Protein AF-A0A958VRR0-F1 (afdb_monomer_lite)

Radius of gyration: 31.45 Å; chains: 1; bounding box: 70×34×70 Å

Secondary structure (DSSP, 8-state):
-HHHHHHHHHHHTTS--PPPP----HHHHHTT------S--STT--EEEEEE-SS-TT-EEEEETTTEE-

Structure (mmCIF, N/CA/C/O backbone):
data_AF-A0A958VRR0-F1
#
_entry.id   AF-A0A958VRR0-F1
#
loop_
_atom_site.group_PDB
_atom_site.id
_atom_site.type_symbol
_atom_site.label_atom_id
_atom_site.label_alt_id
_atom_site.label_comp_id
_atom_site.label_asym_id
_atom_site.label_entity_id
_atom_site.label_seq_id
_atom_site.pdbx_PDB_ins_code
_atom_site.Cartn_x
_atom_site.Cartn_y
_atom_site.Cartn_z
_atom_site.occupancy
_atom_site.B_iso_or_equiv
_atom_site.auth_seq_id
_atom_site.auth_comp_id
_atom_site.auth_asym_id
_atom_site.auth_atom_id
_atom_site.pdbx_PDB_model_num
ATOM 1 N N . MET A 1 1 ? -56.260 19.903 42.665 1.00 61.16 1 MET A N 1
ATOM 2 C CA . MET A 1 1 ? -55.126 20.675 42.110 1.00 61.16 1 MET A CA 1
ATOM 3 C C . MET A 1 1 ? -53.774 20.081 42.517 1.00 61.16 1 MET A C 1
ATOM 5 O O . MET A 1 1 ? -53.150 19.454 41.681 1.00 61.16 1 MET A O 1
ATOM 9 N N . LYS A 1 2 ? -53.340 20.155 43.789 1.00 64.19 2 LYS A N 1
ATOM 10 C CA . LYS A 1 2 ? -51.995 19.697 44.226 1.00 64.19 2 LYS A CA 1
ATOM 11 C C . LYS A 1 2 ? -51.705 18.197 44.019 1.00 64.19 2 LYS A C 1
ATOM 13 O O . LYS A 1 2 ? -50.603 17.840 43.628 1.00 64.19 2 LYS A O 1
ATOM 18 N N . LYS A 1 3 ? -52.710 17.329 44.204 1.00 63.47 3 LYS A N 1
ATOM 19 C CA . LYS A 1 3 ? -52.595 15.878 43.944 1.00 63.47 3 LYS A CA 1
ATOM 20 C C . LYS A 1 3 ? -52.376 15.537 42.459 1.00 63.47 3 LYS A C 1
ATOM 22 O O . LYS A 1 3 ? -51.756 14.527 42.170 1.00 63.47 3 LYS A O 1
ATOM 27 N N . LEU A 1 4 ? -52.834 16.390 41.534 1.00 77.69 4 LEU A N 1
ATOM 28 C CA . LEU A 1 4 ? -52.683 16.169 40.091 1.00 77.69 4 LEU A CA 1
ATOM 29 C C . LEU A 1 4 ? -51.229 16.376 39.644 1.00 77.69 4 LEU A C 1
ATOM 31 O O . LEU A 1 4 ? -50.703 15.569 38.891 1.00 77.69 4 LEU A O 1
ATOM 35 N N . TYR A 1 5 ? -50.559 17.400 40.182 1.00 78.50 5 TYR A N 1
ATOM 36 C CA . TYR A 1 5 ? -49.135 17.644 39.926 1.00 78.50 5 TYR A CA 1
ATOM 37 C C . TYR A 1 5 ? -48.244 16.510 40.449 1.00 78.50 5 TYR A C 1
ATOM 39 O O . TYR A 1 5 ? -47.278 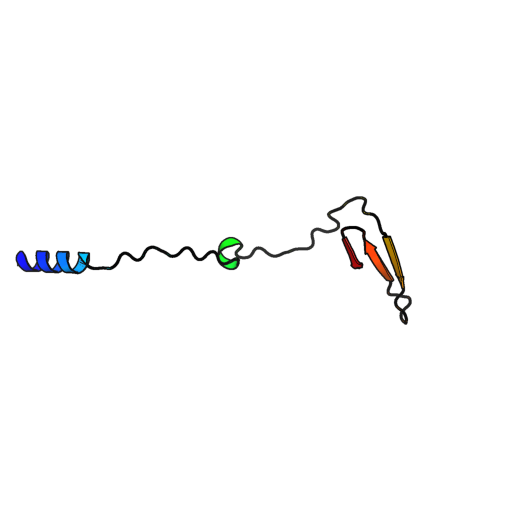16.140 39.792 1.00 78.50 5 TYR A O 1
ATOM 47 N N . PHE A 1 6 ? -48.604 15.911 41.589 1.00 78.06 6 PHE A N 1
ATOM 48 C CA . PHE A 1 6 ? -47.890 14.750 42.132 1.00 78.06 6 PHE A CA 1
ATOM 49 C C . PHE A 1 6 ? -48.005 13.510 41.237 1.00 78.06 6 PHE A C 1
ATOM 51 O O . PHE A 1 6 ? -47.020 12.806 41.039 1.00 78.06 6 PHE A O 1
ATOM 58 N N . ILE A 1 7 ? -49.186 13.266 40.664 1.00 81.25 7 ILE A N 1
ATOM 59 C CA . ILE A 1 7 ? -49.410 12.137 39.751 1.00 81.25 7 ILE A CA 1
ATOM 60 C C . ILE A 1 7 ? -48.655 12.352 38.432 1.00 81.25 7 ILE A C 1
ATOM 62 O O . ILE A 1 7 ? -48.030 11.425 37.925 1.00 81.25 7 ILE A O 1
ATOM 66 N N . LEU A 1 8 ? -48.641 13.582 37.912 1.00 79.31 8 LEU A N 1
ATOM 67 C CA . LEU A 1 8 ? -47.901 13.922 36.693 1.00 79.31 8 LEU A CA 1
ATOM 68 C C . LEU A 1 8 ? -46.381 13.761 36.867 1.00 79.31 8 LEU A C 1
ATOM 70 O O . LEU A 1 8 ? -45.710 13.233 35.984 1.00 79.31 8 LEU A O 1
ATOM 74 N N . ALA A 1 9 ? -45.846 14.172 38.020 1.00 79.81 9 ALA A N 1
ATOM 75 C CA . ALA A 1 9 ? -44.429 14.014 38.340 1.00 79.81 9 ALA A CA 1
ATOM 76 C C . ALA A 1 9 ? -44.028 12.535 38.482 1.00 79.81 9 ALA A C 1
ATOM 78 O O . ALA A 1 9 ? -42.975 12.134 37.990 1.00 79.81 9 ALA A O 1
ATOM 79 N N . ALA A 1 10 ? -44.887 11.713 39.097 1.00 78.44 10 ALA A N 1
ATOM 80 C CA . ALA A 1 10 ? -44.660 10.274 39.217 1.00 78.44 10 ALA A CA 1
ATOM 81 C C . ALA A 1 10 ? -44.663 9.571 37.849 1.00 78.44 10 ALA A C 1
ATOM 83 O O . ALA A 1 10 ? -43.834 8.696 37.613 1.00 78.44 10 ALA A O 1
ATOM 84 N N . TRP A 1 11 ? -45.533 9.994 36.927 1.00 74.00 11 TRP A N 1
ATOM 85 C CA . TRP A 1 11 ? -45.598 9.437 35.572 1.00 74.00 11 TRP A CA 1
ATOM 86 C C . TRP A 1 11 ? -44.364 9.803 34.733 1.00 74.00 11 TRP A C 1
ATOM 88 O O . TRP A 1 11 ? -43.817 8.959 34.027 1.00 74.00 11 TRP A O 1
ATOM 98 N N . CYS A 1 12 ? -43.857 11.031 34.877 1.00 74.00 12 CYS A N 1
ATOM 99 C CA . CYS A 1 12 ? -42.632 11.479 34.209 1.00 74.00 12 CYS A CA 1
ATOM 100 C C . CYS A 1 12 ? -41.375 10.727 34.689 1.00 74.00 12 CYS A C 1
ATOM 102 O O . CYS A 1 12 ? -40.388 10.635 33.962 1.00 74.00 12 CYS A O 1
ATOM 104 N N . CYS A 1 13 ? -41.406 10.176 35.905 1.00 72.88 13 CYS A N 1
ATOM 105 C CA . CYS A 1 13 ? -40.287 9.446 36.499 1.00 72.88 13 CYS A CA 1
ATOM 106 C C . CYS A 1 13 ? -40.172 7.994 35.989 1.00 72.88 13 CYS A C 1
ATOM 108 O O . CYS A 1 13 ? -39.153 7.350 36.210 1.00 72.88 13 CYS A O 1
ATOM 110 N N . GLN A 1 14 ? -41.187 7.477 35.283 1.00 70.00 14 GLN A N 1
ATOM 111 C CA . GLN A 1 14 ? -41.190 6.108 34.746 1.00 70.00 14 GLN A CA 1
ATOM 112 C C . GLN A 1 14 ? -40.613 5.989 33.328 1.00 70.00 14 GLN A C 1
ATOM 114 O O . GLN A 1 14 ? -40.723 4.930 32.711 1.00 70.00 14 GLN A O 1
ATOM 119 N N . MET A 1 15 ? -40.003 7.048 32.788 1.00 73.44 15 MET A N 1
ATOM 120 C CA . MET A 1 15 ? -39.348 6.964 31.485 1.00 73.44 15 MET A CA 1
ATOM 121 C C . MET A 1 15 ? -38.074 6.112 31.607 1.00 73.44 15 MET A C 1
ATOM 123 O O . MET A 1 15 ? -37.202 6.454 32.408 1.00 73.44 15 MET A O 1
ATOM 127 N N . PRO A 1 16 ? -37.939 5.010 30.848 1.00 72.44 16 PRO A N 1
ATOM 128 C CA . PRO A 1 16 ? -36.714 4.226 30.853 1.00 72.44 16 PRO A CA 1
ATOM 129 C C . PRO A 1 16 ? -35.558 5.092 30.340 1.00 72.44 16 PRO A C 1
ATOM 131 O O . PRO A 1 16 ? -35.575 5.578 29.209 1.00 72.44 16 PRO A O 1
ATOM 134 N N . LEU A 1 17 ? -34.550 5.290 31.190 1.00 75.06 17 LEU A N 1
ATOM 135 C CA . LEU A 1 17 ? -33.263 5.863 30.811 1.00 75.06 17 LEU A CA 1
ATOM 136 C C . LEU A 1 17 ? -32.492 4.801 30.022 1.00 75.06 17 LEU A C 1
ATOM 138 O O . LEU A 1 17 ? -31.693 4.055 30.585 1.00 75.06 17 LEU A O 1
ATOM 142 N N . TYR A 1 18 ? -32.768 4.688 28.724 1.00 75.12 18 TYR A N 1
ATOM 143 C CA . TYR A 1 18 ? -31.912 3.907 27.839 1.00 75.12 18 TYR A CA 1
ATOM 144 C C . TYR A 1 18 ? -30.556 4.611 27.744 1.00 75.12 18 TYR A C 1
ATOM 146 O O . TYR A 1 18 ? -30.472 5.768 27.330 1.00 75.12 18 TYR A O 1
ATOM 154 N N . ALA A 1 19 ? -29.499 3.926 28.178 1.00 80.44 19 ALA A N 1
ATOM 155 C CA . ALA A 1 19 ? -28.140 4.362 27.904 1.00 80.44 19 ALA A CA 1
ATOM 156 C C . ALA A 1 19 ? -27.898 4.305 26.390 1.00 80.44 19 ALA A C 1
ATOM 158 O O . ALA A 1 19 ? -28.421 3.425 25.709 1.00 80.44 19 ALA A O 1
ATOM 159 N N . GLN A 1 20 ? -27.118 5.250 25.864 1.00 75.81 20 GLN A N 1
ATOM 160 C CA . GLN A 1 20 ? -26.696 5.192 24.469 1.00 75.81 20 GLN A CA 1
ATOM 161 C C . GLN A 1 20 ? -25.770 3.986 24.272 1.00 75.81 20 GLN A C 1
ATOM 163 O O . GLN A 1 20 ? -24.717 3.897 24.906 1.00 75.81 20 GLN A O 1
ATOM 168 N N . ASP A 1 21 ? -26.160 3.065 23.395 1.00 73.44 21 ASP A N 1
ATOM 169 C CA . ASP A 1 21 ? -25.257 2.023 22.925 1.00 73.44 21 ASP A CA 1
ATOM 170 C C . ASP A 1 21 ? -24.210 2.676 22.022 1.00 73.44 21 ASP A C 1
ATOM 172 O O . ASP A 1 21 ? -24.534 3.312 21.015 1.00 73.44 21 ASP A O 1
ATOM 176 N N . VAL A 1 22 ? -22.938 2.562 22.406 1.00 75.31 22 VAL A N 1
ATOM 177 C CA . VAL A 1 22 ? -21.829 3.077 21.601 1.00 75.31 22 VAL A CA 1
ATOM 178 C C . VAL A 1 22 ? -21.643 2.133 20.421 1.00 75.31 22 VAL A C 1
ATOM 180 O O . VAL A 1 22 ? -20.978 1.101 20.522 1.00 75.31 22 VAL A O 1
ATOM 183 N N . VAL A 1 23 ? -22.248 2.485 19.291 1.00 74.81 23 VAL A N 1
ATOM 184 C CA . VAL A 1 23 ? -21.960 1.831 18.020 1.00 74.81 23 VAL A CA 1
ATOM 185 C C . VAL A 1 23 ? -20.554 2.269 17.609 1.00 74.81 23 VAL A C 1
ATOM 187 O O . VAL A 1 23 ? -20.267 3.447 17.430 1.00 74.81 23 VAL A O 1
ATOM 190 N N . LEU A 1 24 ? -19.627 1.313 17.558 1.00 79.56 24 LEU A N 1
ATOM 191 C CA . LEU A 1 24 ? -18.265 1.524 17.064 1.00 79.56 24 LEU A CA 1
ATOM 192 C C . LEU A 1 24 ? -18.217 1.156 15.578 1.00 79.56 24 LEU A C 1
ATOM 194 O O . LEU A 1 24 ? -17.479 0.255 15.172 1.00 79.56 24 LEU A O 1
ATOM 198 N N . SER A 1 25 ? -19.046 1.801 14.755 1.00 82.00 25 SER A N 1
ATOM 199 C CA . SER A 1 25 ? -18.957 1.607 13.310 1.00 82.00 25 SER A CA 1
ATOM 200 C C . SER A 1 25 ? -17.701 2.287 12.783 1.00 82.00 25 SER A C 1
ATOM 202 O O . SER A 1 25 ? -17.390 3.422 13.146 1.00 82.00 25 SER A O 1
ATOM 204 N N . GLY A 1 26 ? -17.001 1.638 11.849 1.00 82.88 26 GLY A N 1
ATOM 205 C CA . GLY A 1 26 ? -15.856 2.254 11.175 1.00 82.88 26 GLY A CA 1
ATOM 206 C C . GLY A 1 26 ? -16.208 3.605 10.540 1.00 82.88 26 GLY A C 1
ATOM 207 O O . GLY A 1 26 ? -15.393 4.518 10.555 1.00 82.88 26 GLY A O 1
ATOM 208 N N . LYS A 1 27 ? -17.449 3.783 10.067 1.00 83.06 27 LYS A N 1
ATOM 209 C CA . LYS A 1 27 ? -17.914 5.068 9.526 1.00 83.06 27 LYS A CA 1
ATOM 210 C C . LYS A 1 27 ? -18.052 6.154 10.599 1.00 83.06 27 LYS A C 1
ATOM 212 O O . LYS A 1 27 ? -17.760 7.307 10.322 1.00 83.06 27 LYS A O 1
ATOM 217 N N . GLU A 1 28 ? -18.485 5.810 11.806 1.00 85.12 28 GLU A N 1
ATOM 218 C CA . GLU A 1 28 ? -18.619 6.774 12.911 1.00 85.12 28 GLU A CA 1
ATOM 219 C C . GLU A 1 28 ? -17.247 7.153 13.484 1.00 85.12 28 GLU A C 1
ATOM 221 O O . GLU A 1 28 ? -17.044 8.288 13.904 1.00 85.12 28 GLU A O 1
ATOM 226 N N . LEU A 1 29 ? -16.291 6.220 13.442 1.00 87.81 29 LEU A N 1
ATOM 227 C CA . LEU A 1 29 ? -14.927 6.415 13.936 1.00 87.81 29 LEU A CA 1
ATOM 228 C C . LEU A 1 29 ? -14.024 7.161 12.950 1.00 87.81 29 LEU A C 1
ATOM 230 O O . LEU A 1 29 ? -13.230 8.006 13.358 1.00 87.81 29 LEU A O 1
ATOM 234 N N . PHE A 1 30 ? -14.118 6.832 11.661 1.00 88.06 30 PHE A N 1
ATOM 235 C CA . PHE A 1 30 ? -13.220 7.351 10.630 1.00 88.06 30 PHE A CA 1
ATOM 236 C C . PHE A 1 30 ? -13.891 8.375 9.706 1.00 88.06 30 PHE A C 1
ATOM 238 O O . PHE A 1 30 ? -13.188 9.076 8.983 1.00 88.06 30 PHE A O 1
ATOM 245 N N . GLY A 1 31 ? -15.220 8.514 9.749 1.00 88.12 31 GLY A N 1
ATOM 246 C CA . GLY A 1 31 ? -15.968 9.522 8.997 1.00 88.12 31 GLY A CA 1
ATOM 247 C C . GLY A 1 31 ? -15.670 9.472 7.501 1.00 88.12 31 GLY A C 1
ATOM 248 O O . GLY A 1 31 ? -15.875 8.449 6.847 1.00 88.12 31 GLY A O 1
ATOM 249 N N . ASP A 1 32 ? -15.145 10.587 6.997 1.00 89.00 32 ASP A N 1
ATOM 250 C CA . ASP A 1 32 ? -14.770 10.787 5.595 1.00 89.00 32 ASP A CA 1
ATOM 251 C C . ASP A 1 32 ? -13.279 10.511 5.321 1.00 89.00 32 ASP A C 1
ATOM 253 O O . ASP A 1 32 ? -12.752 10.908 4.279 1.00 89.00 32 ASP A O 1
ATOM 257 N N . LEU A 1 33 ? -12.558 9.856 6.241 1.00 92.12 33 LEU A N 1
A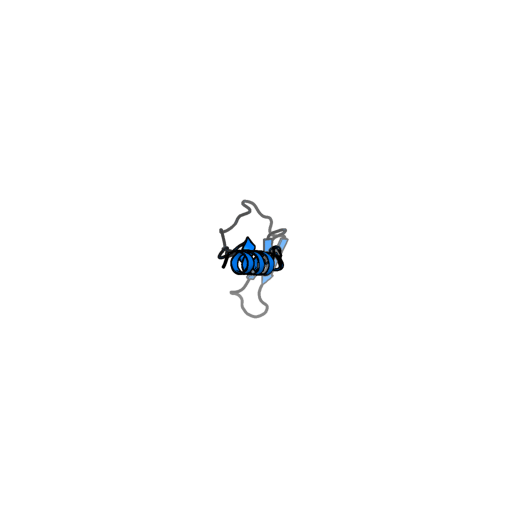TOM 258 C CA . LEU A 1 33 ? -11.178 9.448 5.986 1.00 92.12 33 LEU A CA 1
ATOM 259 C C . LEU A 1 33 ? -11.134 8.464 4.816 1.00 92.12 33 LEU A C 1
ATOM 261 O O . LEU A 1 33 ? -11.719 7.382 4.850 1.00 92.12 33 LEU A O 1
ATOM 265 N N . GLN A 1 34 ? -10.380 8.839 3.788 1.00 88.06 34 GLN A N 1
ATOM 266 C CA . GLN A 1 34 ? -10.169 8.026 2.601 1.00 88.06 34 GLN A CA 1
ATOM 267 C C . GLN A 1 34 ? -8.697 7.661 2.467 1.00 88.06 34 GLN A C 1
ATOM 269 O O . GLN A 1 34 ? -7.802 8.483 2.687 1.00 88.06 34 GLN A O 1
ATOM 274 N N . ALA A 1 35 ? -8.444 6.416 2.067 1.00 88.94 35 ALA A N 1
ATOM 275 C CA . ALA A 1 35 ? -7.113 6.006 1.661 1.00 88.94 35 ALA A CA 1
ATOM 276 C C . ALA A 1 35 ? -6.711 6.79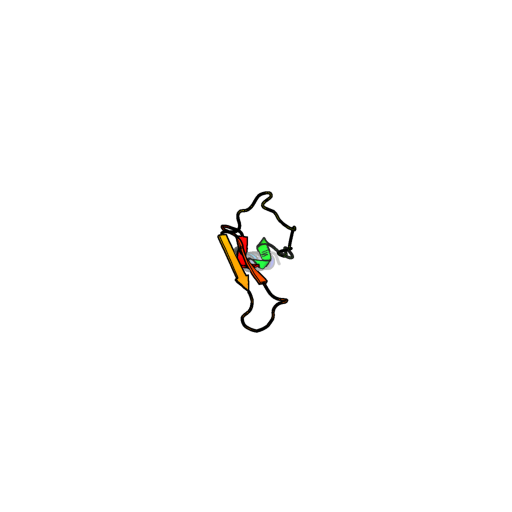5 0.408 1.00 88.94 35 ALA A C 1
ATOM 278 O O . ALA A 1 35 ? -7.448 6.837 -0.577 1.00 88.94 35 ALA A O 1
ATOM 279 N N . ARG A 1 36 ? -5.527 7.407 0.440 1.00 90.50 36 ARG A N 1
ATOM 280 C CA . ARG A 1 36 ? -4.941 8.089 -0.716 1.00 90.50 36 ARG A CA 1
ATOM 281 C C . ARG A 1 36 ? -3.536 7.576 -0.974 1.00 90.50 36 ARG A C 1
ATOM 283 O O . ARG A 1 36 ? -2.794 7.282 -0.039 1.00 90.50 36 ARG A O 1
ATOM 290 N N . GLN A 1 37 ? -3.160 7.529 -2.245 1.00 87.19 37 GLN A N 1
ATOM 291 C CA . GLN A 1 37 ? -1.777 7.312 -2.657 1.00 87.19 37 GLN A CA 1
ATOM 292 C C . GLN A 1 37 ? -0.936 8.513 -2.192 1.00 87.19 37 GLN A C 1
ATOM 294 O O . GLN A 1 37 ? -1.237 9.657 -2.533 1.00 87.19 37 GLN A O 1
ATOM 299 N N . ILE A 1 38 ? 0.102 8.261 -1.393 1.00 89.25 38 ILE A N 1
ATOM 300 C CA . ILE A 1 38 ? 1.048 9.293 -0.926 1.00 89.25 38 ILE A CA 1
ATOM 301 C C . ILE A 1 38 ? 2.337 9.327 -1.759 1.00 89.25 38 ILE A C 1
ATOM 303 O O . ILE A 1 38 ? 3.266 10.056 -1.426 1.00 89.25 38 ILE A O 1
ATOM 307 N N . GLY A 1 39 ? 2.386 8.551 -2.844 1.00 83.38 39 GLY A N 1
ATOM 308 C CA . GLY A 1 39 ? 3.617 8.264 -3.570 1.00 83.38 39 GLY A CA 1
ATOM 309 C C . GLY A 1 39 ? 4.458 7.187 -2.871 1.00 83.38 39 GLY A C 1
ATOM 310 O O . GLY A 1 39 ? 3.990 6.548 -1.923 1.00 83.38 39 GLY A O 1
ATOM 311 N N . PRO A 1 40 ? 5.691 6.943 -3.341 1.00 76.38 40 PRO A N 1
ATOM 312 C CA . PRO A 1 40 ? 6.564 5.920 -2.780 1.00 76.38 40 PRO A CA 1
ATOM 313 C C . PRO A 1 40 ? 6.955 6.281 -1.342 1.00 76.38 40 PRO A C 1
ATOM 315 O O . PRO A 1 40 ? 7.779 7.155 -1.103 1.00 76.38 40 PRO A O 1
ATOM 318 N N . ALA A 1 41 ? 6.347 5.599 -0.372 1.00 76.06 41 ALA A N 1
ATOM 319 C CA . ALA A 1 41 ? 6.607 5.828 1.049 1.00 76.06 41 ALA A CA 1
ATOM 320 C C . ALA A 1 41 ? 7.926 5.193 1.522 1.00 76.06 41 ALA A C 1
ATOM 322 O O . ALA A 1 41 ? 8.527 5.647 2.492 1.00 76.06 41 ALA A O 1
ATOM 323 N N . ILE A 1 42 ? 8.385 4.147 0.825 1.00 73.56 42 ILE A N 1
ATOM 324 C CA . ILE A 1 42 ? 9.663 3.488 1.090 1.00 73.56 42 ILE A CA 1
ATOM 325 C C . ILE A 1 42 ? 10.681 3.999 0.074 1.00 73.56 42 ILE A C 1
ATOM 327 O O . ILE A 1 42 ? 10.687 3.599 -1.089 1.00 73.56 42 ILE A O 1
ATOM 331 N N . MET A 1 43 ? 11.554 4.890 0.533 1.00 69.75 43 MET A N 1
ATOM 332 C CA . MET A 1 43 ? 12.736 5.313 -0.210 1.00 69.75 43 MET A CA 1
ATOM 333 C C . MET A 1 43 ? 13.801 4.214 -0.056 1.00 69.75 43 MET A C 1
ATOM 335 O O . MET A 1 43 ? 14.144 3.873 1.072 1.00 69.75 43 MET A O 1
ATOM 339 N N . SER A 1 44 ? 14.318 3.663 -1.165 1.00 73.12 44 SER A N 1
ATOM 340 C CA . SER A 1 44 ? 15.312 2.561 -1.206 1.00 73.12 44 SER A CA 1
ATOM 341 C C . SER A 1 44 ? 14.770 1.120 -1.068 1.00 73.12 44 SER A C 1
ATOM 343 O O . SER A 1 44 ? 15.387 0.268 -0.424 1.00 73.12 44 SER A O 1
ATOM 345 N N . GLY A 1 45 ? 13.630 0.813 -1.695 1.00 81.50 45 GLY A N 1
ATOM 346 C CA . GLY A 1 45 ? 13.103 -0.557 -1.771 1.00 81.50 45 GLY A CA 1
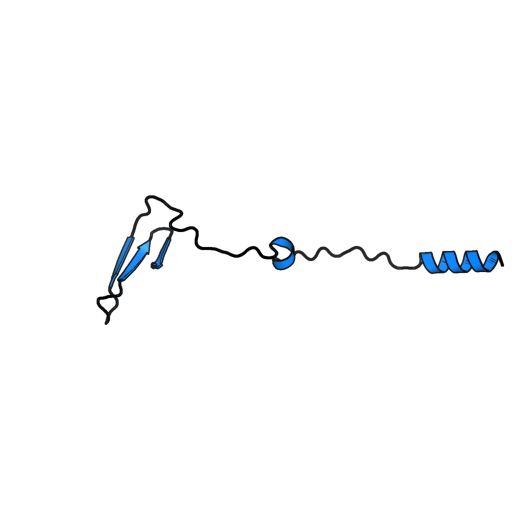ATOM 347 C C . GLY A 1 45 ? 13.942 -1.510 -2.643 1.00 81.50 45 GLY A C 1
ATOM 348 O O . GLY A 1 45 ? 14.716 -1.078 -3.494 1.00 81.50 45 GLY A O 1
ATOM 349 N N . ARG A 1 46 ? 13.768 -2.825 -2.445 1.00 88.00 46 ARG A N 1
ATOM 350 C CA . ARG A 1 46 ? 14.375 -3.884 -3.272 1.00 88.00 46 ARG A CA 1
ATOM 351 C C . ARG A 1 46 ? 13.326 -4.527 -4.173 1.00 88.00 46 ARG A C 1
ATOM 353 O O . ARG A 1 46 ? 12.308 -5.011 -3.673 1.00 88.00 46 ARG A O 1
ATOM 360 N N . PHE A 1 47 ? 13.623 -4.588 -5.466 1.00 89.88 47 PHE A N 1
ATOM 361 C CA . PHE A 1 47 ? 12.905 -5.438 -6.410 1.00 89.88 47 PHE A CA 1
ATOM 362 C C . PHE A 1 47 ? 13.481 -6.849 -6.369 1.00 89.88 47 PHE A C 1
ATOM 364 O O . PHE A 1 47 ? 14.697 -7.021 -6.261 1.00 89.88 47 PHE A O 1
ATOM 371 N N . ILE A 1 48 ? 12.598 -7.840 -6.372 1.00 93.31 48 ILE A N 1
ATOM 372 C CA . ILE A 1 48 ? 12.963 -9.259 -6.287 1.00 93.31 48 ILE A CA 1
ATOM 373 C C . ILE A 1 48 ? 12.730 -9.989 -7.602 1.00 93.31 48 ILE A C 1
ATOM 375 O O . ILE A 1 48 ? 13.370 -11.010 -7.823 1.00 93.31 48 ILE A O 1
ATOM 379 N N . ASP A 1 49 ? 11.841 -9.467 -8.448 1.00 94.31 49 ASP A N 1
ATOM 380 C CA . ASP A 1 49 ? 11.470 -10.094 -9.709 1.00 94.31 49 ASP A CA 1
ATOM 381 C C . ASP A 1 49 ? 10.931 -9.062 -10.707 1.00 94.31 49 ASP A C 1
ATOM 383 O O . ASP A 1 49 ? 10.346 -8.046 -10.304 1.00 94.31 49 ASP A O 1
ATOM 387 N N . ILE A 1 50 ? 11.147 -9.327 -11.993 1.00 95.00 50 ILE A N 1
ATOM 388 C CA . ILE A 1 50 ? 10.636 -8.546 -13.120 1.00 95.00 50 ILE A CA 1
ATOM 389 C C . ILE A 1 50 ? 10.244 -9.529 -14.221 1.00 95.00 50 ILE A C 1
ATOM 391 O O . ILE A 1 50 ? 11.098 -10.250 -14.731 1.00 95.00 50 ILE A O 1
ATOM 395 N N . GLU A 1 51 ? 8.978 -9.500 -14.631 1.00 95.31 51 GLU A N 1
ATOM 396 C CA . GLU A 1 51 ? 8.441 -10.394 -15.658 1.00 95.31 51 GLU A CA 1
ATOM 397 C C . GLU A 1 51 ? 7.712 -9.596 -16.742 1.00 95.31 51 GLU A C 1
ATOM 399 O O . GLU A 1 51 ? 7.050 -8.589 -16.466 1.00 95.31 51 GLU A O 1
ATOM 404 N N . ASN A 1 52 ? 7.820 -10.044 -17.990 1.00 96.69 52 ASN A N 1
ATOM 405 C CA . ASN A 1 52 ? 7.191 -9.367 -19.117 1.00 96.69 52 ASN A CA 1
ATOM 406 C C . ASN A 1 52 ? 5.805 -9.962 -19.400 1.00 96.69 52 ASN A C 1
ATOM 408 O O . ASN A 1 52 ? 5.577 -11.162 -19.249 1.00 96.69 52 ASN A O 1
ATOM 412 N N . HIS A 1 53 ? 4.858 -9.146 -19.862 1.00 96.12 53 HIS A N 1
ATOM 413 C CA . HIS A 1 53 ? 3.552 -9.674 -20.244 1.00 96.12 53 HIS A CA 1
ATOM 414 C C . HIS A 1 53 ? 3.686 -10.610 -21.465 1.00 96.12 53 HIS A C 1
ATOM 416 O O . HIS A 1 53 ? 4.365 -10.259 -22.436 1.00 96.12 53 HIS A O 1
ATOM 422 N N . PRO 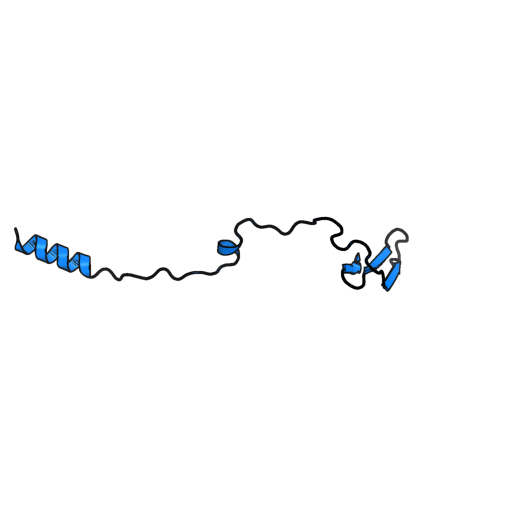A 1 54 ? 3.007 -11.776 -21.480 1.00 96.06 54 PRO A N 1
ATOM 423 C CA . PRO A 1 54 ? 3.252 -12.842 -22.460 1.00 96.06 54 PRO A CA 1
ATOM 424 C C . PRO A 1 54 ? 2.986 -12.446 -23.919 1.00 96.06 54 PRO A C 1
ATOM 426 O O . PRO A 1 54 ? 3.500 -13.080 -24.835 1.00 96.06 54 PRO A O 1
ATOM 429 N N . THR A 1 55 ? 2.163 -11.421 -24.150 1.00 97.25 55 THR A N 1
ATOM 430 C CA . THR A 1 55 ? 1.750 -10.987 -25.498 1.00 97.25 55 THR A CA 1
ATOM 431 C C . THR A 1 55 ? 1.940 -9.499 -25.780 1.00 97.25 55 THR A C 1
ATOM 433 O O . THR A 1 55 ? 1.734 -9.074 -26.913 1.00 97.25 55 THR A O 1
ATOM 436 N N . ASN A 1 56 ? 2.297 -8.691 -24.777 1.00 97.06 56 ASN A N 1
ATOM 437 C CA . ASN A 1 56 ? 2.395 -7.237 -24.919 1.00 97.06 56 ASN A CA 1
ATOM 438 C C . ASN A 1 56 ? 3.726 -6.767 -24.334 1.00 97.06 56 ASN A C 1
ATOM 440 O O . ASN A 1 56 ? 3.886 -6.689 -23.123 1.00 97.06 56 ASN A O 1
ATOM 444 N N . ASP A 1 57 ? 4.666 -6.428 -25.206 1.00 95.19 57 ASP A N 1
ATOM 445 C CA . ASP A 1 57 ? 6.018 -5.979 -24.861 1.00 95.19 57 ASP A CA 1
ATOM 446 C C . ASP A 1 57 ? 6.069 -4.621 -24.142 1.00 95.19 57 ASP A C 1
ATOM 448 O O . ASP A 1 57 ? 7.121 -4.211 -23.658 1.00 95.19 57 ASP A O 1
ATOM 452 N N . ARG A 1 58 ? 4.934 -3.924 -24.035 1.00 96.31 58 ARG A N 1
ATOM 453 C CA . ARG A 1 58 ? 4.818 -2.644 -23.323 1.00 96.31 58 ARG A CA 1
ATOM 454 C C . ARG A 1 58 ? 4.397 -2.790 -21.865 1.00 96.31 58 ARG A C 1
ATOM 456 O O . ARG A 1 58 ? 4.300 -1.776 -21.177 1.00 96.31 58 ARG A O 1
ATOM 463 N N . ILE A 1 59 ? 4.092 -4.004 -21.409 1.00 96.50 59 ILE A N 1
ATOM 464 C CA . ILE A 1 59 ? 3.647 -4.270 -20.039 1.00 96.50 59 ILE A CA 1
ATOM 465 C C . ILE A 1 59 ? 4.701 -5.124 -19.341 1.00 96.50 59 ILE A C 1
ATOM 467 O O . ILE A 1 59 ? 5.008 -6.231 -19.779 1.00 96.50 59 ILE A O 1
ATOM 471 N N . ILE A 1 60 ? 5.204 -4.606 -18.225 1.00 96.00 60 ILE A N 1
ATOM 472 C CA . ILE A 1 60 ? 6.184 -5.262 -17.364 1.00 96.00 60 ILE A CA 1
ATOM 473 C C . ILE A 1 60 ? 5.612 -5.258 -15.951 1.00 96.00 60 ILE A C 1
ATOM 475 O O . ILE A 1 60 ? 5.153 -4.215 -15.490 1.00 96.00 60 ILE A O 1
ATOM 479 N N . TYR A 1 61 ? 5.655 -6.407 -15.285 1.00 94.69 61 TYR A N 1
ATOM 480 C CA . TYR A 1 61 ? 5.288 -6.547 -13.882 1.00 94.69 61 TYR A CA 1
ATOM 481 C C . TYR A 1 61 ? 6.540 -6.547 -13.022 1.00 94.69 61 TYR A C 1
ATOM 483 O O . TYR A 1 61 ? 7.517 -7.231 -13.335 1.00 94.69 61 TYR A O 1
ATOM 491 N N . VAL A 1 62 ? 6.505 -5.805 -11.922 1.00 93.69 62 VAL A N 1
ATOM 492 C CA . VAL A 1 62 ? 7.647 -5.677 -11.019 1.00 93.69 62 VAL A CA 1
ATOM 493 C C . VAL A 1 62 ? 7.249 -6.092 -9.607 1.00 93.69 62 VAL A C 1
ATOM 495 O O . VAL A 1 62 ? 6.398 -5.473 -8.968 1.00 93.69 62 VAL A O 1
ATOM 498 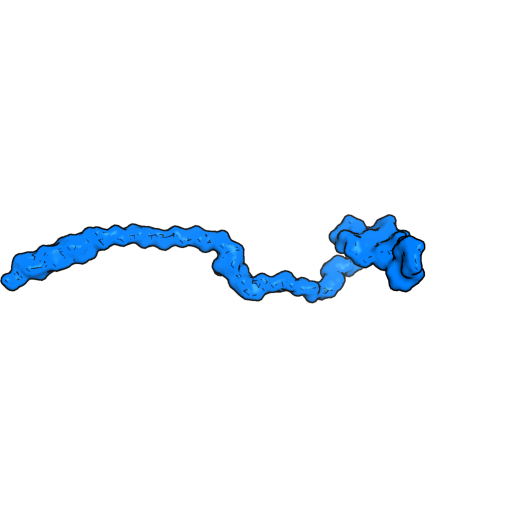N N . GLY A 1 63 ? 7.904 -7.129 -9.088 1.00 92.69 63 GLY A N 1
ATOM 499 C CA . GLY A 1 63 ? 7.739 -7.591 -7.714 1.00 92.69 63 GLY A CA 1
ATOM 500 C C . GLY A 1 63 ? 8.657 -6.832 -6.755 1.00 92.69 63 GLY A C 1
ATOM 501 O O . GLY A 1 63 ? 9.881 -6.984 -6.791 1.00 92.69 63 GLY A O 1
ATOM 502 N N . ALA A 1 64 ? 8.083 -6.040 -5.851 1.00 89.44 64 ALA A N 1
ATOM 503 C CA . ALA A 1 64 ? 8.805 -5.382 -4.765 1.00 89.44 64 ALA A CA 1
ATOM 504 C C . ALA A 1 64 ? 8.743 -6.222 -3.479 1.00 89.44 64 ALA A C 1
ATOM 506 O O . ALA A 1 64 ? 7.664 -6.620 -3.043 1.00 89.44 64 ALA A O 1
ATOM 507 N N . ALA A 1 65 ? 9.883 -6.410 -2.803 1.00 87.25 65 ALA A N 1
ATOM 508 C CA . ALA A 1 65 ? 10.008 -7.282 -1.624 1.00 87.25 65 ALA A CA 1
ATOM 509 C C . ALA A 1 65 ? 9.007 -6.981 -0.488 1.00 87.25 65 ALA A C 1
ATOM 511 O O . ALA A 1 65 ? 8.630 -7.880 0.255 1.00 87.25 65 ALA A O 1
ATOM 512 N N . GLY A 1 66 ? 8.606 -5.715 -0.335 1.00 82.94 66 GLY A N 1
ATOM 513 C CA . GLY A 1 66 ? 7.618 -5.276 0.660 1.00 82.94 66 GLY A CA 1
ATOM 514 C C . GLY A 1 66 ? 6.532 -4.359 0.097 1.00 82.94 66 GLY A C 1
ATOM 515 O O . GLY A 1 66 ? 5.757 -3.802 0.865 1.00 82.94 66 GLY A O 1
ATOM 516 N N . GLY A 1 67 ? 6.503 -4.164 -1.225 1.00 84.06 67 GLY A N 1
ATOM 517 C CA . GLY A 1 67 ? 5.602 -3.225 -1.902 1.00 84.06 67 GLY A CA 1
ATOM 518 C C . GLY A 1 67 ? 4.545 -3.893 -2.778 1.00 84.06 67 GLY A C 1
ATOM 519 O O . GLY A 1 67 ? 3.784 -3.178 -3.419 1.00 84.06 67 GLY A O 1
ATOM 520 N N . GLY A 1 68 ? 4.510 -5.228 -2.833 1.00 86.88 68 GLY A N 1
ATOM 521 C CA . GLY A 1 68 ? 3.615 -5.972 -3.720 1.00 86.88 68 GLY A CA 1
ATOM 522 C C . GLY A 1 68 ? 4.082 -5.965 -5.177 1.00 86.88 68 GLY A C 1
ATOM 523 O O . GLY A 1 68 ? 5.274 -5.824 -5.449 1.00 86.88 68 GLY A O 1
ATOM 524 N N . VAL A 1 69 ? 3.137 -6.145 -6.100 1.00 89.94 69 VAL A N 1
ATOM 525 C CA . VAL A 1 69 ? 3.378 -6.159 -7.551 1.00 89.94 69 VAL A CA 1
ATOM 526 C C . VAL A 1 69 ? 2.908 -4.838 -8.152 1.00 89.94 69 VAL A C 1
ATOM 528 O O . VAL A 1 69 ? 1.821 -4.368 -7.807 1.00 89.94 69 VAL A O 1
ATOM 531 N N . TRP A 1 70 ? 3.730 -4.270 -9.030 1.00 85.31 70 TRP A N 1
ATOM 532 C CA . TRP A 1 70 ? 3.481 -3.030 -9.767 1.00 85.31 70 TRP A CA 1
ATOM 533 C C . TRP A 1 70 ? 3.444 -3.286 -11.267 1.00 85.31 70 TRP A C 1
ATOM 535 O O . TRP A 1 70 ? 4.168 -4.208 -11.712 1.00 85.31 70 TRP A O 1
#

Sequence (70 aa):
MKKLYFILAAWCCQMPLYAQDVVLSGKELFGDLQARQIGPAIMSGRFIDIENHPTNDRIIYVGAAGGGVW

Foldseek 3Di:
DVVVVVVVVVVVVPDDPDDDDPDPDPCVVQPPDDDDPPDPPDDDWDWDDKDADPPDNVDIWTQTPPPGID

pLDDT: mean 83.63, std 9.16, range [61.16, 97.25]